Protein AF-A0A4Q3J699-F1 (afdb_monomer_lite)

Foldseek 3Di:
DVVVVVVVVVVVVCVVCVPVDDQPPCRVCVPPPPDDDPDDDDDDPCPPDPDDDDDDDDPPVVD

pLDDT: mean 81.32, std 7.0, range [58.41, 91.44]

Structure (mmCIF, N/CA/C/O backbone):
data_AF-A0A4Q3J699-F1
#
_entry.id   AF-A0A4Q3J699-F1
#
lo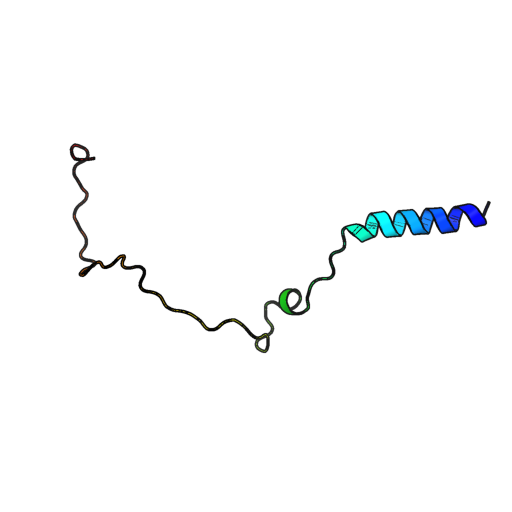op_
_atom_site.group_PDB
_atom_site.id
_atom_site.type_symbol
_atom_site.label_atom_id
_atom_site.label_alt_id
_atom_site.label_comp_id
_atom_site.label_asym_id
_atom_site.label_entity_id
_atom_site.label_seq_id
_atom_site.pdbx_PDB_ins_code
_atom_site.Cartn_x
_atom_site.Cartn_y
_atom_site.Cartn_z
_atom_site.occupancy
_atom_site.B_iso_or_equiv
_atom_site.auth_seq_id
_atom_site.auth_comp_id
_atom_site.auth_asym_id
_atom_site.auth_atom_id
_atom_site.pdbx_PDB_model_num
ATOM 1 N N . MET A 1 1 ? 28.391 9.095 -44.059 1.00 58.41 1 MET A N 1
ATOM 2 C CA . MET A 1 1 ? 27.426 9.728 -43.121 1.00 58.41 1 MET A CA 1
ATOM 3 C C . MET A 1 1 ? 26.349 8.790 -42.555 1.00 58.41 1 MET A C 1
ATOM 5 O O . MET A 1 1 ? 25.842 9.085 -41.484 1.00 58.41 1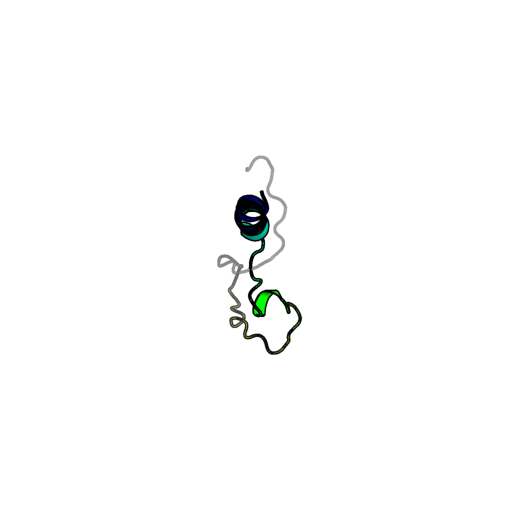 MET A O 1
ATOM 9 N N . ARG A 1 2 ? 25.977 7.666 -43.196 1.00 61.56 2 ARG A N 1
ATOM 10 C CA . ARG A 1 2 ? 24.952 6.752 -42.637 1.00 61.56 2 ARG A CA 1
ATOM 11 C C . ARG A 1 2 ? 25.420 5.951 -41.405 1.00 61.56 2 ARG A C 1
ATOM 13 O O . ARG A 1 2 ? 24.611 5.719 -40.515 1.00 61.56 2 ARG A O 1
ATOM 20 N N . LEU A 1 3 ? 26.717 5.629 -41.308 1.00 61.97 3 LEU A N 1
ATOM 21 C CA . LEU A 1 3 ? 27.296 4.858 -40.193 1.00 61.97 3 LEU A CA 1
ATOM 22 C C . LEU A 1 3 ? 27.259 5.557 -38.824 1.00 61.97 3 LEU A C 1
ATOM 24 O O . LEU A 1 3 ? 27.201 4.865 -37.824 1.00 61.97 3 LEU A O 1
ATOM 28 N N . VAL A 1 4 ? 27.258 6.894 -38.763 1.00 70.56 4 VAL A N 1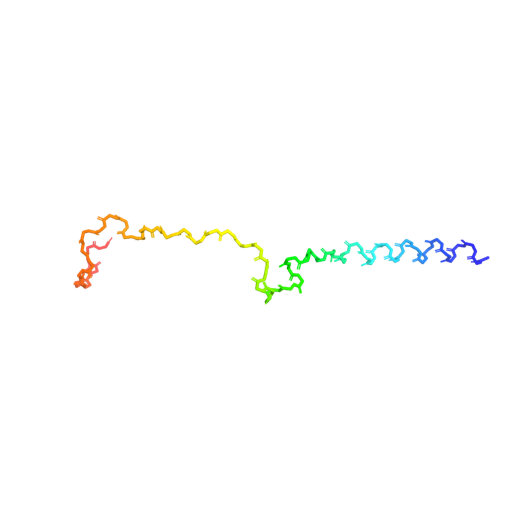
ATOM 29 C CA . VAL A 1 4 ? 27.147 7.660 -37.498 1.00 70.56 4 VAL A CA 1
ATOM 30 C C . VAL A 1 4 ? 25.697 7.881 -37.068 1.00 70.56 4 VAL A C 1
ATOM 32 O O . VAL A 1 4 ? 25.421 8.113 -35.897 1.00 70.56 4 VAL A O 1
ATOM 35 N N . LYS A 1 5 ? 24.750 7.770 -38.004 1.00 72.88 5 LYS A N 1
ATOM 36 C CA . LYS A 1 5 ? 23.330 8.029 -37.747 1.00 72.88 5 LYS A CA 1
ATOM 37 C C . LYS A 1 5 ? 22.673 6.883 -36.974 1.00 72.88 5 LYS A C 1
ATOM 39 O O . LYS A 1 5 ? 21.866 7.132 -36.092 1.00 72.88 5 LYS A O 1
ATOM 44 N N . VAL A 1 6 ? 23.059 5.642 -37.269 1.00 85.12 6 VAL A N 1
ATOM 45 C CA . VAL A 1 6 ? 22.563 4.440 -36.579 1.00 85.12 6 VAL A CA 1
ATOM 46 C C . VAL A 1 6 ? 22.965 4.390 -35.095 1.00 85.12 6 VAL A C 1
ATOM 48 O O . VAL A 1 6 ? 22.065 4.277 -34.267 1.00 85.12 6 VAL A O 1
ATOM 51 N N . PRO A 1 7 ? 24.252 4.526 -34.712 1.00 87.19 7 PRO A N 1
ATOM 52 C CA . PRO A 1 7 ? 24.641 4.483 -33.305 1.00 87.19 7 PRO A CA 1
ATOM 53 C C . PRO A 1 7 ? 24.065 5.663 -32.518 1.00 87.19 7 PRO A C 1
ATOM 55 O O . PRO A 1 7 ? 23.647 5.473 -31.384 1.00 87.19 7 PRO A O 1
ATOM 58 N N . LEU A 1 8 ? 23.957 6.849 -33.132 1.00 89.88 8 LEU A N 1
ATOM 59 C CA . LEU A 1 8 ? 23.320 8.018 -32.516 1.00 89.88 8 LEU A CA 1
ATOM 60 C C . LEU A 1 8 ? 21.830 7.788 -32.218 1.00 89.88 8 LEU A C 1
ATOM 62 O O . LEU A 1 8 ? 21.341 8.161 -31.158 1.00 89.88 8 LEU A O 1
ATOM 66 N N . LEU A 1 9 ? 21.093 7.181 -33.150 1.00 91.44 9 LEU A N 1
ATOM 67 C CA . LEU A 1 9 ? 19.680 6.864 -32.934 1.00 91.44 9 LEU A CA 1
ATOM 68 C C . LEU A 1 9 ? 19.504 5.773 -31.870 1.00 91.44 9 LEU A C 1
ATOM 70 O O . LEU A 1 9 ? 18.556 5.825 -31.092 1.00 91.44 9 LEU A O 1
ATOM 74 N N . MET A 1 10 ? 20.430 4.815 -31.806 1.00 89.88 10 MET A N 1
ATOM 75 C CA . MET A 1 10 ? 20.401 3.735 -30.822 1.00 89.88 10 MET A CA 1
ATOM 76 C C . MET A 1 10 ? 20.662 4.247 -29.399 1.00 89.88 10 MET A C 1
ATOM 78 O O . MET A 1 10 ? 19.926 3.894 -28.480 1.00 89.88 10 MET A O 1
ATOM 82 N N . THR A 1 11 ? 21.657 5.120 -29.211 1.00 90.19 11 THR A N 1
ATOM 83 C CA . THR A 1 11 ? 21.937 5.728 -27.900 1.00 90.19 11 THR A CA 1
ATOM 84 C C . THR A 1 11 ? 20.796 6.621 -27.436 1.00 90.19 11 THR A C 1
ATOM 86 O O . THR A 1 11 ? 20.415 6.563 -26.269 1.00 90.19 11 THR A O 1
ATOM 89 N N . LEU A 1 12 ? 20.203 7.396 -28.348 1.00 89.69 12 LEU A N 1
ATOM 90 C CA . LEU A 1 12 ? 19.056 8.239 -28.030 1.00 89.69 12 LEU A CA 1
ATOM 91 C C . LEU A 1 12 ? 17.829 7.399 -27.642 1.00 89.69 12 LEU A C 1
ATOM 93 O O . LEU A 1 12 ? 17.157 7.715 -26.665 1.00 89.69 12 LEU A O 1
ATOM 97 N N . GLY A 1 13 ? 17.574 6.297 -28.352 1.00 89.06 13 GLY A N 1
ATOM 98 C CA . GLY A 1 13 ? 16.497 5.363 -28.021 1.00 89.06 13 GLY A CA 1
ATOM 99 C C . GLY A 1 13 ? 16.674 4.709 -26.648 1.00 89.06 13 GLY A C 1
ATOM 100 O O . GLY A 1 13 ? 15.719 4.638 -25.880 1.00 89.06 13 GLY A O 1
ATOM 101 N N . LEU A 1 14 ? 17.897 4.296 -26.303 1.00 87.94 14 LEU A N 1
ATOM 102 C CA . LEU A 1 14 ? 18.211 3.726 -24.988 1.00 87.94 14 LEU A CA 1
ATOM 103 C C . LEU A 1 14 ? 18.068 4.757 -23.861 1.00 87.94 14 LEU A C 1
ATOM 105 O O . LEU A 1 14 ? 17.509 4.439 -22.816 1.00 87.94 14 LEU A O 1
ATOM 109 N N . ALA A 1 15 ? 18.522 5.995 -24.078 1.00 86.62 15 ALA A N 1
ATOM 110 C CA . ALA A 1 15 ? 18.388 7.073 -23.099 1.00 86.62 15 ALA A CA 1
ATOM 111 C C . ALA A 1 15 ? 16.917 7.437 -22.831 1.00 86.62 15 ALA A C 1
ATOM 113 O O . ALA A 1 15 ? 16.535 7.657 -21.685 1.00 86.62 15 ALA A O 1
ATOM 114 N N . LEU A 1 16 ? 16.084 7.456 -23.876 1.00 86.31 16 LEU A N 1
ATOM 115 C CA . LEU A 1 16 ? 14.647 7.725 -23.765 1.00 86.31 16 LEU A CA 1
ATOM 116 C C . LEU A 1 16 ? 13.876 6.539 -23.158 1.00 86.31 16 LEU A C 1
ATOM 118 O O . LEU A 1 16 ? 12.948 6.742 -22.380 1.00 86.31 16 LEU A O 1
ATOM 122 N N . GLY A 1 17 ? 14.270 5.303 -23.480 1.00 82.75 17 GLY A N 1
ATOM 123 C CA . GLY A 1 17 ? 13.672 4.077 -22.942 1.00 82.75 17 GLY A CA 1
ATOM 124 C C . GLY A 1 17 ? 14.110 3.729 -21.515 1.00 82.75 17 GLY A C 1
ATOM 125 O O . GLY A 1 17 ? 13.476 2.904 -20.866 1.00 82.75 17 GLY A O 1
ATOM 126 N N . ALA A 1 18 ? 15.152 4.365 -20.973 1.00 76.38 18 ALA A N 1
ATOM 127 C CA . ALA A 1 18 ? 15.628 4.089 -19.613 1.00 76.38 18 ALA A CA 1
ATOM 128 C C . ALA A 1 18 ? 14.575 4.378 -18.522 1.00 76.38 18 ALA A C 1
ATOM 130 O O . ALA A 1 18 ? 14.621 3.775 -17.453 1.00 76.38 18 ALA A O 1
ATOM 131 N N . CYS A 1 19 ? 13.609 5.262 -18.796 1.00 75.94 19 CYS A N 1
ATOM 132 C CA . CYS A 1 19 ? 12.491 5.556 -17.893 1.00 75.94 19 CYS A CA 1
ATOM 133 C C . CYS A 1 19 ? 11.234 4.711 -18.158 1.00 75.94 19 CYS A C 1
ATOM 135 O O . CYS A 1 19 ? 10.270 4.821 -17.400 1.00 75.94 19 CYS A O 1
ATOM 137 N N . SER A 1 20 ? 11.203 3.867 -19.197 1.00 79.44 20 SER A N 1
ATOM 138 C CA . SER A 1 20 ? 10.102 2.916 -19.363 1.00 79.44 20 SER A CA 1
ATOM 139 C C . SER A 1 20 ? 10.324 1.733 -18.424 1.00 79.44 20 SER A C 1
ATOM 141 O O . SER A 1 20 ? 11.068 0.805 -18.736 1.00 79.44 20 SER A O 1
ATOM 143 N N . ALA A 1 21 ? 9.708 1.785 -17.243 1.00 78.12 21 ALA A N 1
ATOM 144 C CA . ALA A 1 21 ? 9.687 0.644 -16.342 1.00 78.12 21 ALA A CA 1
ATOM 145 C C . ALA A 1 21 ? 8.836 -0.470 -16.965 1.00 78.12 21 ALA A C 1
ATOM 147 O O . ALA A 1 21 ? 7.697 -0.234 -17.375 1.00 78.12 21 ALA A O 1
ATOM 148 N N . THR A 1 22 ? 9.371 -1.692 -17.002 1.00 82.12 22 THR A N 1
ATOM 149 C CA . THR A 1 22 ? 8.524 -2.868 -17.212 1.00 82.12 22 THR A CA 1
ATOM 150 C C . THR A 1 22 ? 7.567 -2.942 -16.029 1.00 82.12 22 THR A C 1
ATOM 152 O O . THR A 1 22 ? 8.005 -2.954 -14.877 1.00 82.12 22 THR A O 1
ATOM 155 N N . ILE A 1 23 ? 6.263 -2.934 -16.301 1.00 82.06 23 ILE A N 1
ATOM 156 C CA . ILE A 1 23 ? 5.254 -3.079 -15.256 1.00 82.06 23 ILE A CA 1
ATOM 157 C C . ILE A 1 23 ? 5.172 -4.574 -14.933 1.00 82.06 23 ILE A C 1
ATOM 159 O O . ILE A 1 23 ? 4.858 -5.359 -15.829 1.00 82.06 23 ILE A O 1
ATOM 163 N N . PRO A 1 24 ? 5.452 -4.996 -13.689 1.00 81.19 24 PRO A N 1
ATOM 164 C CA . PRO A 1 24 ? 5.215 -6.371 -13.273 1.00 81.19 24 PRO A CA 1
ATOM 165 C C . PRO A 1 24 ? 3.761 -6.777 -13.536 1.00 81.19 24 PRO A C 1
ATOM 167 O O . PRO A 1 24 ? 2.854 -5.981 -13.292 1.00 81.19 24 PRO A O 1
ATOM 170 N N . ASP A 1 25 ? 3.514 -8.018 -13.964 1.00 79.38 25 ASP A N 1
ATOM 171 C CA . ASP A 1 25 ? 2.161 -8.491 -14.310 1.00 79.38 25 ASP A CA 1
ATOM 172 C C . ASP A 1 25 ? 1.120 -8.235 -13.205 1.00 79.38 25 ASP A C 1
ATOM 174 O O . ASP A 1 25 ? -0.012 -7.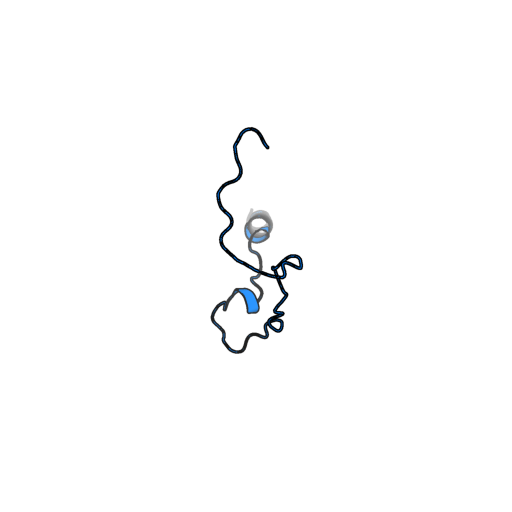847 -13.493 1.00 79.38 25 ASP A O 1
ATOM 178 N N . TYR A 1 26 ? 1.520 -8.365 -11.933 1.00 74.19 26 TYR A N 1
ATOM 179 C CA . TYR A 1 26 ? 0.643 -8.120 -10.782 1.00 74.19 26 TYR A CA 1
ATOM 180 C C . TYR A 1 26 ? 0.233 -6.644 -10.610 1.00 74.19 26 TYR A C 1
ATOM 182 O O . TYR A 1 26 ? -0.763 -6.364 -9.952 1.00 74.19 26 TYR A O 1
ATOM 190 N N . LEU A 1 27 ? 0.978 -5.698 -11.197 1.00 75.94 27 LEU A N 1
ATOM 191 C CA . LEU A 1 27 ? 0.620 -4.274 -11.265 1.00 75.94 27 LEU A CA 1
ATOM 192 C C . LEU A 1 27 ? -0.099 -3.920 -12.573 1.00 75.94 27 LEU A C 1
ATOM 194 O O . LEU A 1 27 ? -0.871 -2.966 -12.605 1.00 75.94 27 LEU A O 1
ATOM 198 N N . ALA A 1 28 ? 0.133 -4.682 -13.645 1.00 80.31 28 ALA A N 1
ATOM 199 C CA . ALA A 1 28 ? -0.503 -4.467 -14.943 1.00 80.31 28 ALA A CA 1
ATOM 200 C C . ALA A 1 28 ? -1.985 -4.876 -14.954 1.00 80.31 28 ALA A C 1
ATOM 202 O O . ALA A 1 28 ? -2.762 -4.361 -15.760 1.00 80.31 28 ALA A O 1
ATOM 203 N N . ARG A 1 29 ? -2.393 -5.785 -14.058 1.00 80.50 29 ARG A N 1
ATOM 204 C CA . ARG A 1 29 ? -3.783 -6.246 -13.922 1.00 80.50 29 ARG A CA 1
ATOM 205 C C 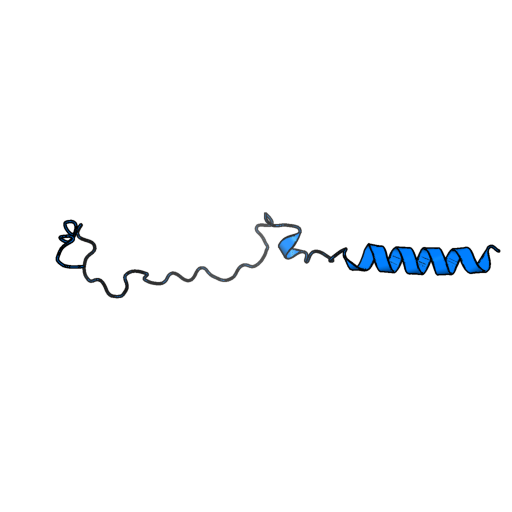. ARG A 1 29 ? -4.289 -6.076 -12.486 1.00 80.50 29 ARG A C 1
ATOM 207 O O . ARG A 1 29 ? -4.488 -7.070 -11.792 1.00 80.50 29 ARG A O 1
ATOM 214 N N . PRO A 1 30 ? -4.562 -4.835 -12.040 1.00 74.25 30 PRO A N 1
ATOM 215 C CA . PRO A 1 30 ? -5.001 -4.576 -10.666 1.00 74.25 30 PRO A CA 1
ATOM 216 C C . PRO A 1 30 ? -6.309 -5.289 -10.297 1.00 74.25 30 PRO A C 1
ATOM 218 O O . PRO A 1 30 ? -6.590 -5.504 -9.124 1.00 74.25 30 PRO A O 1
ATOM 221 N N . ALA A 1 31 ? -7.117 -5.629 -11.304 1.00 84.81 31 ALA A N 1
ATOM 222 C CA . ALA A 1 31 ? -8.407 -6.285 -11.154 1.00 84.81 31 ALA A CA 1
ATOM 223 C C . ALA A 1 31 ? -8.367 -7.803 -11.417 1.00 84.81 31 ALA A C 1
ATOM 225 O O . ALA A 1 31 ? -9.433 -8.403 -11.511 1.00 84.81 31 ALA A O 1
ATOM 226 N N . ASP A 1 32 ? -7.191 -8.429 -11.582 1.00 87.00 32 ASP A N 1
ATOM 227 C CA . ASP A 1 32 ? -7.105 -9.887 -11.755 1.00 87.00 32 ASP A CA 1
ATOM 228 C C . ASP A 1 32 ? -7.482 -10.601 -10.445 1.00 87.00 32 ASP A C 1
ATOM 230 O O . ASP A 1 32 ? -6.720 -10.543 -9.476 1.00 87.00 32 ASP A O 1
ATOM 234 N N . PRO A 1 33 ? -8.624 -11.311 -10.390 1.00 83.88 33 PRO A N 1
ATOM 235 C CA . PRO A 1 33 ? -9.054 -11.990 -9.173 1.00 83.88 33 PRO A CA 1
ATOM 236 C C . PRO A 1 33 ? -8.184 -13.209 -8.825 1.00 83.88 33 PRO A C 1
ATOM 238 O O . PRO A 1 33 ? -8.286 -13.726 -7.715 1.00 83.88 33 PRO A O 1
ATOM 241 N N . ASN A 1 34 ? -7.341 -13.687 -9.749 1.00 86.44 34 ASN A N 1
ATOM 242 C CA . ASN A 1 34 ? -6.447 -14.827 -9.531 1.00 86.44 34 ASN A CA 1
ATOM 243 C C . ASN A 1 34 ? -5.067 -14.408 -9.005 1.00 86.44 34 ASN A C 1
ATOM 245 O O . ASN A 1 34 ? -4.256 -15.271 -8.652 1.00 86.44 34 ASN A O 1
ATOM 249 N N . ALA A 1 35 ? -4.777 -13.105 -8.953 1.00 85.75 35 ALA A N 1
ATOM 250 C CA . ALA A 1 35 ? -3.533 -12.607 -8.389 1.00 85.75 35 ALA A CA 1
ATOM 251 C C . ALA A 1 35 ? -3.464 -12.963 -6.895 1.00 85.75 35 ALA A C 1
ATOM 253 O O . ALA A 1 35 ? -4.360 -12.643 -6.113 1.00 85.75 35 ALA A O 1
ATOM 254 N N . ARG A 1 36 ? -2.389 -13.644 -6.477 1.00 84.69 36 ARG A N 1
ATOM 255 C CA . ARG A 1 36 ? -2.200 -13.979 -5.060 1.00 84.69 36 ARG A CA 1
ATOM 256 C C . ARG A 1 36 ? -1.963 -12.702 -4.261 1.00 84.69 36 ARG A C 1
ATOM 258 O O . ARG A 1 36 ? -1.006 -11.979 -4.523 1.00 84.69 36 ARG A O 1
ATOM 265 N N . VAL A 1 37 ? -2.784 -12.489 -3.241 1.00 84.50 37 VAL A N 1
ATOM 266 C CA . VAL A 1 37 ? -2.610 -11.418 -2.257 1.00 84.50 37 VAL A CA 1
ATOM 267 C C . VAL A 1 37 ? -2.206 -12.003 -0.901 1.00 84.50 37 VAL A C 1
ATOM 269 O O . VAL A 1 37 ? -2.567 -13.145 -0.596 1.00 84.50 37 VAL A O 1
ATOM 272 N N . PRO A 1 38 ? -1.453 -11.260 -0.071 1.00 88.31 38 PRO A N 1
ATOM 273 C CA . PRO A 1 38 ? -1.249 -11.631 1.323 1.00 88.31 38 PRO A CA 1
ATOM 274 C C . PRO A 1 38 ? -2.588 -11.827 2.042 1.00 88.31 38 PRO A C 1
ATOM 276 O O . PRO A 1 38 ? -3.562 -11.126 1.764 1.00 88.31 38 PRO A O 1
ATOM 279 N N . ALA A 1 39 ? -2.634 -12.768 2.985 1.00 89.81 39 ALA A N 1
ATOM 280 C CA . ALA A 1 39 ? -3.823 -12.976 3.802 1.00 89.81 39 ALA A CA 1
ATOM 281 C C . ALA A 1 39 ? -4.156 -11.712 4.612 1.00 89.81 39 ALA A C 1
ATOM 283 O O . ALA A 1 39 ? -3.261 -11.040 5.132 1.00 89.81 39 ALA A O 1
ATOM 284 N N . VAL A 1 40 ? -5.449 -11.409 4.749 1.00 89.00 40 VAL A N 1
ATOM 285 C CA . VAL A 1 40 ? -5.910 -10.293 5.582 1.00 89.00 40 VAL A CA 1
ATOM 286 C C . VAL A 1 40 ? -5.584 -10.598 7.044 1.00 89.00 40 VAL A C 1
ATOM 288 O O . VAL A 1 40 ? -6.108 -11.546 7.625 1.00 89.00 40 VAL A O 1
ATOM 291 N N . GLY A 1 41 ? -4.713 -9.788 7.643 1.00 89.06 41 GLY A N 1
ATOM 292 C CA . GLY A 1 41 ? -4.417 -9.833 9.071 1.00 89.06 41 GLY A CA 1
ATOM 293 C C . GLY A 1 41 ? -5.254 -8.804 9.817 1.00 89.06 41 GLY A C 1
ATOM 294 O O . GLY A 1 41 ? -4.959 -7.612 9.760 1.00 89.06 41 GLY A O 1
ATOM 295 N N . TYR A 1 42 ? -6.282 -9.243 10.541 1.00 85.75 42 TYR A N 1
ATOM 296 C CA . TYR A 1 42 ? -6.998 -8.360 11.459 1.00 85.75 42 TYR A CA 1
ATOM 297 C C . TYR A 1 42 ? -6.200 -8.210 12.752 1.00 85.75 42 TYR A C 1
ATOM 299 O O . TYR A 1 42 ? -5.844 -9.196 13.396 1.00 85.75 42 TYR A O 1
ATOM 307 N N . ARG A 1 43 ? -5.934 -6.965 13.153 1.00 85.12 43 ARG A N 1
ATOM 308 C CA . ARG A 1 43 ? -5.334 -6.647 14.449 1.00 85.12 43 ARG A CA 1
ATOM 309 C C . ARG A 1 43 ? -6.248 -5.707 15.209 1.00 85.12 43 ARG A C 1
ATOM 311 O O . ARG A 1 43 ? -6.845 -4.807 14.625 1.00 85.12 43 ARG A O 1
ATOM 318 N N . SER A 1 44 ? -6.325 -5.903 16.521 1.00 82.94 44 SER A N 1
ATOM 319 C CA . SER A 1 44 ? -6.996 -4.941 17.384 1.00 82.94 44 SER A CA 1
ATOM 320 C C . SER A 1 44 ? -6.291 -3.583 17.304 1.00 82.94 44 SER A C 1
ATOM 322 O O . SER A 1 44 ? -5.102 -3.481 17.609 1.00 82.94 44 SER A O 1
ATOM 324 N N . VAL A 1 45 ? -7.033 -2.547 16.911 1.00 82.81 45 VAL A N 1
ATOM 325 C CA . VAL A 1 45 ? -6.600 -1.137 16.957 1.00 82.81 45 VAL A CA 1
ATOM 326 C C . VAL A 1 45 ? -6.987 -0.466 18.270 1.00 82.81 45 VAL A C 1
ATOM 328 O O . VAL A 1 45 ? -6.814 0.735 18.436 1.00 82.81 45 VAL A O 1
ATOM 331 N N . THR A 1 46 ? -7.524 -1.233 19.220 1.00 85.19 46 THR A N 1
ATOM 332 C CA . THR A 1 46 ? -8.145 -0.666 20.413 1.00 85.19 46 T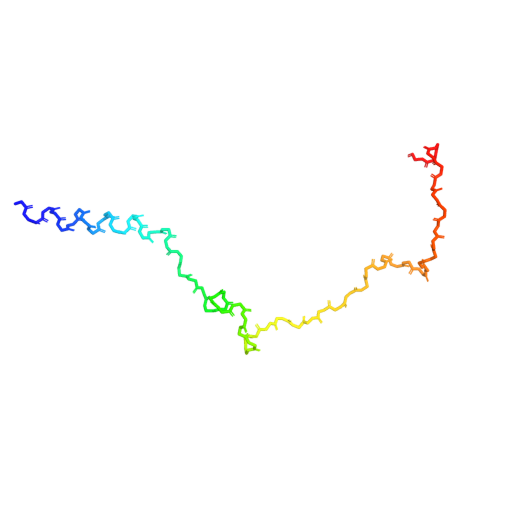HR A CA 1
ATOM 333 C C . THR A 1 46 ? -7.147 -0.121 21.425 1.00 85.19 46 THR A C 1
ATOM 335 O O . THR A 1 46 ? -7.566 0.421 22.439 1.00 85.19 46 THR A O 1
ATOM 338 N N . ALA A 1 47 ? -5.841 -0.287 21.189 1.00 79.12 47 ALA A N 1
ATOM 339 C CA . ALA A 1 47 ? -4.775 0.058 22.131 1.00 79.12 47 ALA A CA 1
ATOM 340 C C . ALA A 1 47 ? -5.007 -0.508 23.551 1.00 79.12 47 ALA A C 1
ATOM 342 O O . ALA A 1 47 ? -4.585 0.081 24.538 1.00 79.12 47 ALA A O 1
ATOM 343 N N . GLY A 1 48 ? -5.700 -1.648 23.666 1.00 75.81 48 GLY A N 1
ATOM 344 C CA . GLY A 1 48 ? -6.046 -2.236 24.963 1.00 75.81 48 GLY A CA 1
ATOM 345 C C . GLY A 1 48 ? -7.232 -1.573 25.673 1.00 75.81 48 GLY A C 1
ATOM 346 O O . GLY A 1 48 ? -7.499 -1.903 26.825 1.00 75.81 48 GLY A O 1
ATOM 347 N N . ALA A 1 49 ? -7.969 -0.676 25.011 1.00 76.81 49 ALA A N 1
ATOM 348 C CA . ALA A 1 49 ? -9.184 -0.094 25.565 1.00 76.81 49 ALA A CA 1
ATOM 349 C C . ALA A 1 49 ? -10.219 -1.189 25.859 1.00 76.81 49 ALA A C 1
ATOM 351 O O . ALA A 1 49 ? -10.655 -1.918 24.965 1.00 76.81 49 ALA A O 1
ATOM 352 N N . ALA A 1 50 ? -10.627 -1.271 27.126 1.00 75.00 50 ALA A N 1
ATOM 353 C CA . ALA A 1 50 ? -11.669 -2.183 27.586 1.00 75.00 50 ALA A CA 1
ATOM 354 C C . ALA A 1 50 ? -13.078 -1.731 27.158 1.00 75.00 50 ALA A C 1
ATOM 356 O O . ALA A 1 50 ? -14.000 -2.542 27.106 1.00 75.00 50 ALA A O 1
ATOM 357 N N . SER A 1 51 ? -13.263 -0.440 26.848 1.00 77.38 51 SER A N 1
ATOM 358 C CA . SER A 1 51 ? -14.543 0.101 26.391 1.00 77.38 51 SER A CA 1
ATOM 359 C C . SER A 1 51 ? -14.363 1.305 25.464 1.00 77.38 51 SER A C 1
ATOM 361 O O . SER A 1 51 ? -13.501 2.146 25.701 1.00 77.38 51 SER A O 1
ATOM 363 N N . PHE A 1 52 ? -15.218 1.397 24.445 1.00 77.75 52 PHE A N 1
ATOM 364 C CA . PHE A 1 52 ? -15.334 2.540 23.529 1.00 77.75 52 PHE A CA 1
ATOM 365 C C . PHE A 1 52 ? -16.575 3.366 23.846 1.00 77.75 52 PHE A C 1
ATOM 367 O O . PHE A 1 52 ? -17.394 3.655 22.973 1.00 77.75 52 PHE A O 1
ATOM 374 N N . ARG A 1 53 ? -16.783 3.678 25.125 1.00 82.56 53 ARG A N 1
ATOM 375 C CA . ARG A 1 53 ? -17.868 4.585 25.489 1.00 82.56 53 ARG A CA 1
ATOM 376 C C . ARG A 1 53 ? -17.475 5.999 25.057 1.00 82.56 53 ARG A C 1
ATOM 378 O O . ARG A 1 53 ? -16.322 6.371 25.269 1.00 82.56 53 ARG A O 1
ATOM 385 N N . PRO A 1 54 ? -18.390 6.768 24.442 1.00 79.56 54 PRO A N 1
ATOM 386 C CA . PRO A 1 54 ? -18.153 8.181 24.197 1.00 79.56 54 PRO A CA 1
ATOM 387 C C . PRO A 1 54 ? -17.749 8.851 25.512 1.00 79.56 54 PRO A C 1
ATOM 389 O O . PRO A 1 54 ? -18.511 8.816 26.477 1.00 79.56 54 PRO A O 1
ATOM 392 N N . ALA A 1 55 ? -16.531 9.382 25.564 1.00 79.75 55 ALA A N 1
ATOM 393 C CA . ALA A 1 55 ? -16.106 10.254 26.645 1.00 79.75 55 ALA A CA 1
ATOM 394 C C . ALA A 1 55 ? -16.545 11.677 26.300 1.00 79.75 55 ALA A C 1
ATOM 396 O O . ALA A 1 55 ? -16.526 12.068 25.128 1.00 79.75 55 ALA A O 1
ATOM 397 N N . GLU A 1 56 ? -16.948 12.443 27.309 1.00 83.50 56 GLU A N 1
ATOM 398 C CA . GLU A 1 56 ? -17.158 13.873 27.118 1.00 83.50 56 GLU A CA 1
ATOM 399 C C . GLU A 1 56 ? -15.839 14.551 26.699 1.00 83.50 56 GLU A C 1
ATOM 401 O O . GLU A 1 56 ? -14.754 14.057 27.037 1.00 83.50 56 GLU A O 1
ATOM 406 N N . PRO A 1 57 ? -15.897 15.658 25.936 1.00 82.00 57 PRO A N 1
ATOM 407 C CA . PRO A 1 57 ? -14.705 16.422 25.589 1.00 82.00 57 PRO A CA 1
ATOM 408 C C . PRO A 1 57 ? -13.952 16.844 26.856 1.00 82.00 57 PRO A C 1
ATOM 410 O O . PRO A 1 57 ? -14.559 17.342 27.801 1.00 82.00 57 PRO A O 1
ATOM 413 N N . LYS A 1 58 ? -12.627 16.666 26.868 1.00 79.06 58 LYS A N 1
ATOM 414 C CA . LYS A 1 58 ? -11.778 17.105 27.983 1.00 79.06 58 LYS A CA 1
ATOM 415 C C . LYS A 1 58 ? -11.801 18.639 28.087 1.00 79.06 58 LYS A C 1
ATOM 417 O O . LYS A 1 58 ? -11.810 19.309 27.052 1.00 79.06 58 LYS A O 1
ATOM 422 N N . ASP A 1 59 ? -11.806 19.197 29.303 1.00 82.12 59 ASP A N 1
ATOM 423 C CA . ASP A 1 59 ? -11.698 20.654 29.489 1.00 82.12 59 ASP A CA 1
ATOM 424 C C . ASP A 1 59 ? -10.357 21.133 28.909 1.00 82.12 59 ASP A C 1
ATOM 426 O O . ASP A 1 59 ? -9.310 20.512 29.104 1.00 82.12 59 ASP A O 1
ATOM 430 N N . TRP A 1 60 ? -10.384 22.251 28.184 1.00 83.69 60 TRP A N 1
ATOM 431 C CA . TRP A 1 60 ? -9.202 22.855 27.574 1.00 83.69 60 TRP A CA 1
ATOM 432 C C . TRP A 1 60 ? -8.142 23.271 28.602 1.00 83.69 60 TRP A C 1
ATOM 434 O O . TRP A 1 60 ? -6.978 23.409 28.242 1.00 83.69 60 TRP A O 1
ATOM 444 N N . ARG A 1 61 ? -8.521 23.461 29.871 1.00 85.88 61 ARG A N 1
ATOM 445 C CA . ARG A 1 61 ? -7.597 23.757 30.979 1.00 85.88 61 ARG A CA 1
ATOM 446 C C . ARG A 1 61 ? -6.787 22.545 31.442 1.00 85.88 61 ARG A C 1
ATOM 448 O O . ARG A 1 61 ? -5.849 22.713 32.212 1.00 85.88 61 ARG A O 1
ATOM 455 N N . GLU A 1 62 ? -7.171 21.341 31.023 1.00 80.38 62 GLU A N 1
ATOM 456 C CA . GLU A 1 62 ? -6.523 20.078 31.397 1.00 80.38 62 GLU A CA 1
ATOM 457 C C . GLU A 1 62 ? -5.638 19.492 30.277 1.00 80.38 62 GLU A C 1
ATOM 459 O O . GLU A 1 62 ? -5.204 18.335 30.380 1.00 80.38 62 GLU A O 1
ATOM 464 N N . LEU A 1 63 ? -5.419 20.239 29.188 1.00 66.50 63 LEU A N 1
ATOM 465 C CA . LEU A 1 63 ? -4.482 19.923 28.099 1.00 66.50 63 LEU A CA 1
ATOM 466 C C . LEU A 1 63 ? -3.135 20.614 28.335 1.00 66.50 63 LEU A C 1
ATOM 468 O O . LEU A 1 63 ? -2.111 19.950 28.066 1.00 66.50 63 LEU A O 1
#

Sequence (63 aa):
MRLVKVPLLMTLGLALGACSATIPDYLARPADPNARVPAVGYRSVTAGAASFRPAEPKDWREL

Secondary structure (DSSP, 8-state):
-HHHHHHHHHHHHHHHHTT-PPPPHHHH-TT-TTS----------STT-S--PPPPPPPGGG-

Radius of gyration: 28.78 Å; chains: 1; bounding box: 46×39×74 Å